Protein AF-A0A1Z2SKZ8-F1 (afdb_monomer)

Sequence (79 aa):
MDSILRYLAEAYFHQDWRYDHTTSKSLMESFVKCETEDTVHELYSCLLALRETDNLPQSFINDIGGSFRPESEDMSSYQ

Foldseek 3Di:
DLPLLLCCQPVQLAPVNCVVDVDPVRSVVVCVVPDDPVSVVVVVVVVVVVVVDPDDDPCNDVVSHGDDDLVVVVHDDPD

InterPro domains:
  IPR041129 CdiI immunity protein [PF18593] (5-76)

pLDDT: mean 87.13, std 10.87, range [46.03, 97.62]

Mean predicted aligned error: 4.85 Å

Organism: Vibrio gazogenes (NCBI:txid687)

Structure (mmCIF, N/CA/C/O backbone):
data_AF-A0A1Z2SKZ8-F1
#
_entry.id   AF-A0A1Z2SKZ8-F1
#
loop_
_atom_site.group_PDB
_atom_site.id
_atom_site.type_symbol
_atom_site.label_atom_id
_atom_site.label_alt_id
_atom_site.label_comp_id
_atom_site.label_asym_id
_atom_site.label_entity_id
_atom_site.label_seq_id
_atom_site.pdbx_PDB_ins_code
_atom_site.Cartn_x
_atom_site.Cartn_y
_atom_site.Cartn_z
_atom_site.occupancy
_atom_site.B_iso_or_equiv
_atom_site.auth_seq_id
_atom_site.auth_comp_id
_atom_site.auth_asym_id
_atom_site.auth_atom_id
_atom_site.pdbx_PDB_model_num
ATOM 1 N N . MET A 1 1 ? -11.546 -5.399 5.845 1.00 53.88 1 MET A N 1
ATOM 2 C CA . MET A 1 1 ? -10.213 -5.168 6.436 1.00 53.88 1 MET A CA 1
ATOM 3 C C . MET A 1 1 ? -9.150 -5.830 5.567 1.00 53.88 1 MET A C 1
ATOM 5 O O . MET A 1 1 ? -8.321 -5.112 5.037 1.00 53.88 1 MET A O 1
ATOM 9 N N . ASP A 1 2 ? -9.250 -7.135 5.283 1.00 61.66 2 ASP A N 1
ATOM 10 C CA . ASP A 1 2 ? -8.269 -7.822 4.417 1.00 61.66 2 ASP A CA 1
ATOM 11 C C . ASP A 1 2 ? -8.324 -7.468 2.922 1.00 61.66 2 ASP A C 1
ATOM 13 O O . ASP A 1 2 ? -7.292 -7.508 2.261 1.00 61.66 2 ASP A O 1
ATOM 17 N N . SER A 1 3 ? -9.487 -7.108 2.366 1.00 83.69 3 SER A N 1
ATOM 18 C CA . SER A 1 3 ? -9.646 -6.909 0.913 1.00 83.69 3 SER A CA 1
ATOM 19 C C . SER A 1 3 ? -8.744 -5.813 0.347 1.00 83.69 3 SER A C 1
ATOM 21 O O . SER A 1 3 ? -8.068 -6.047 -0.650 1.00 83.69 3 SER A O 1
ATOM 23 N N . ILE A 1 4 ? -8.699 -4.642 0.988 1.00 93.62 4 ILE A N 1
ATOM 24 C CA . ILE A 1 4 ? -7.940 -3.491 0.485 1.00 93.62 4 ILE A CA 1
ATOM 25 C C . ILE A 1 4 ? -6.427 -3.647 0.680 1.00 93.62 4 ILE A C 1
ATOM 27 O O . ILE A 1 4 ? -5.644 -3.253 -0.181 1.00 93.62 4 ILE A O 1
ATOM 31 N N . LEU A 1 5 ? -6.003 -4.273 1.782 1.00 91.81 5 LEU A N 1
ATOM 32 C CA . LEU A 1 5 ? -4.588 -4.544 2.047 1.00 91.81 5 LEU A CA 1
ATOM 33 C C . LEU A 1 5 ? -4.051 -5.628 1.122 1.00 91.81 5 LEU A C 1
ATOM 35 O O . LEU A 1 5 ? -2.966 -5.471 0.569 1.00 91.81 5 LEU A O 1
ATOM 39 N N . ARG A 1 6 ? -4.826 -6.699 0.913 1.00 91.06 6 ARG A N 1
ATOM 40 C CA . ARG A 1 6 ? -4.481 -7.744 -0.051 1.00 91.06 6 ARG A CA 1
ATOM 41 C C . ARG A 1 6 ? -4.462 -7.192 -1.469 1.00 91.06 6 ARG A C 1
ATOM 43 O O . ARG A 1 6 ? -3.529 -7.477 -2.205 1.00 91.06 6 ARG A O 1
ATOM 50 N N . TYR A 1 7 ? -5.420 -6.337 -1.825 1.00 93.62 7 TYR A N 1
ATOM 51 C CA . TYR A 1 7 ? -5.402 -5.638 -3.106 1.00 93.62 7 TYR A CA 1
ATOM 52 C C . TYR A 1 7 ? -4.121 -4.814 -3.293 1.00 93.62 7 TYR A C 1
ATOM 54 O O . TYR A 1 7 ? -3.424 -4.998 -4.287 1.00 93.62 7 TYR A O 1
ATOM 62 N N . LEU A 1 8 ? -3.758 -3.965 -2.324 1.00 94.50 8 LEU A N 1
ATOM 63 C CA . LEU A 1 8 ? -2.510 -3.199 -2.370 1.00 94.50 8 LEU A CA 1
ATOM 64 C C . LEU A 1 8 ? -1.287 -4.123 -2.508 1.00 94.50 8 LEU A C 1
ATOM 66 O O . LEU A 1 8 ? -0.386 -3.862 -3.306 1.00 94.50 8 LEU A O 1
ATOM 70 N N . ALA A 1 9 ? -1.252 -5.215 -1.749 1.00 91.88 9 ALA A N 1
ATOM 71 C CA . ALA A 1 9 ? -0.128 -6.138 -1.743 1.00 91.88 9 ALA A CA 1
ATOM 72 C C . ALA A 1 9 ? 0.018 -6.927 -3.053 1.00 91.88 9 ALA A C 1
ATOM 74 O O . ALA A 1 9 ? 1.132 -7.095 -3.542 1.00 91.88 9 ALA A O 1
ATOM 75 N N . GLU A 1 10 ? -1.087 -7.391 -3.632 1.00 91.50 10 GLU A N 1
ATOM 76 C CA . GLU A 1 10 ? -1.089 -8.206 -4.848 1.00 91.50 10 GLU A CA 1
ATOM 77 C C . GLU A 1 10 ? -0.991 -7.362 -6.122 1.00 91.50 10 GLU A C 1
ATOM 79 O O . GLU A 1 10 ? -0.282 -7.750 -7.047 1.00 91.50 10 GLU A O 1
ATOM 84 N N . ALA A 1 11 ? -1.681 -6.218 -6.184 1.00 92.69 11 ALA A N 1
ATOM 85 C CA . ALA A 1 11 ? -1.746 -5.393 -7.389 1.00 92.69 11 ALA A CA 1
ATOM 86 C C . ALA A 1 11 ? -0.592 -4.390 -7.497 1.00 92.69 11 ALA A C 1
ATOM 88 O O . ALA A 1 11 ? -0.144 -4.114 -8.606 1.00 92.69 11 ALA A O 1
ATOM 89 N N . TYR A 1 12 ? -0.096 -3.863 -6.371 1.00 94.69 12 TYR A N 1
ATOM 90 C CA . TYR A 1 12 ? 0.965 -2.850 -6.373 1.00 94.69 12 TYR A CA 1
ATOM 91 C C . TYR A 1 12 ? 2.291 -3.396 -5.862 1.00 94.69 12 TYR A C 1
ATOM 93 O O . TYR A 1 12 ? 3.310 -3.211 -6.515 1.00 94.69 12 TYR A O 1
ATOM 101 N N . PHE A 1 13 ? 2.308 -4.112 -4.736 1.00 93.44 13 PHE A N 1
ATOM 102 C CA . PHE A 1 13 ? 3.528 -4.762 -4.237 1.00 93.44 13 PHE A CA 1
ATOM 103 C C . PHE A 1 13 ? 3.729 -6.172 -4.822 1.00 93.44 13 PHE A C 1
ATOM 105 O O . PHE A 1 13 ? 4.209 -7.070 -4.129 1.00 93.44 13 PHE A O 1
ATOM 112 N N . HIS A 1 14 ? 3.394 -6.384 -6.099 1.00 92.19 14 HIS A N 1
ATOM 113 C CA . HIS A 1 14 ? 3.670 -7.637 -6.816 1.00 92.19 14 HIS A CA 1
ATOM 114 C C . HIS A 1 14 ? 5.181 -7.924 -6.911 1.00 92.19 14 HIS A C 1
ATOM 116 O O . HIS A 1 14 ? 6.005 -7.061 -6.635 1.00 92.19 14 HIS A O 1
ATOM 122 N N . GLN A 1 15 ? 5.580 -9.129 -7.330 1.00 90.69 15 GLN A N 1
ATOM 123 C CA . GLN A 1 15 ? 6.985 -9.584 -7.324 1.00 90.69 15 GLN A CA 1
ATOM 124 C C . GLN A 1 15 ? 7.986 -8.619 -7.987 1.00 90.69 15 GLN A C 1
ATOM 126 O O . GLN A 1 15 ? 9.108 -8.468 -7.502 1.00 90.69 15 GLN A O 1
ATOM 131 N N . ASP A 1 16 ? 7.557 -7.938 -9.046 1.00 91.31 16 ASP A N 1
ATOM 132 C CA . ASP A 1 16 ? 8.393 -7.068 -9.874 1.00 91.31 16 ASP A CA 1
ATOM 133 C C . ASP A 1 16 ? 8.093 -5.576 -9.680 1.00 91.31 16 ASP A C 1
ATOM 135 O O . ASP A 1 16 ? 8.473 -4.764 -10.516 1.00 91.31 16 ASP A O 1
ATOM 139 N N . TRP A 1 17 ? 7.447 -5.180 -8.577 1.00 92.88 17 TRP A N 1
ATOM 140 C CA . TRP A 1 17 ? 7.025 -3.789 -8.340 1.00 92.88 17 TRP A CA 1
ATOM 141 C C . TRP A 1 17 ? 8.169 -2.760 -8.426 1.00 92.88 17 TRP A C 1
ATOM 143 O O . TRP A 1 17 ? 7.950 -1.584 -8.713 1.00 92.88 17 TRP A O 1
ATOM 153 N N . ARG A 1 18 ? 9.417 -3.208 -8.219 1.00 92.50 18 ARG A N 1
ATOM 154 C CA . ARG A 1 18 ? 10.639 -2.400 -8.374 1.00 92.50 18 ARG A CA 1
ATOM 155 C C . ARG A 1 18 ? 10.986 -2.046 -9.823 1.00 92.50 18 ARG A C 1
ATOM 157 O O . ARG A 1 18 ? 11.845 -1.195 -10.039 1.00 92.50 18 ARG A O 1
ATOM 164 N N . TYR A 1 19 ? 10.357 -2.694 -10.800 1.00 92.06 19 TYR A N 1
ATOM 165 C CA . TYR A 1 19 ? 10.468 -2.323 -12.207 1.00 92.06 19 TYR A CA 1
ATOM 166 C C . TYR A 1 19 ? 9.758 -0.992 -12.481 1.00 92.06 19 TYR A C 1
ATOM 168 O O . TYR A 1 19 ? 10.292 -0.141 -13.190 1.00 92.06 19 TYR A O 1
ATOM 176 N N . ASP A 1 20 ? 8.596 -0.799 -11.853 1.00 90.44 20 ASP A N 1
ATOM 177 C CA . ASP A 1 20 ? 7.745 0.376 -12.044 1.00 90.44 20 ASP A CA 1
ATOM 178 C C . ASP A 1 20 ? 8.016 1.477 -11.007 1.00 90.44 20 ASP A C 1
ATOM 180 O O . ASP A 1 20 ? 7.810 2.666 -11.272 1.00 90.44 20 ASP A O 1
ATOM 184 N N . HIS A 1 21 ? 8.510 1.104 -9.822 1.00 93.06 21 HIS A N 1
ATOM 185 C CA . HIS A 1 21 ? 8.658 2.017 -8.692 1.00 93.06 21 HIS A CA 1
ATOM 186 C C . HIS A 1 21 ? 9.996 1.860 -7.966 1.00 93.06 21 HIS A C 1
ATOM 188 O O . HIS A 1 21 ? 10.350 0.798 -7.463 1.00 93.06 21 HIS A O 1
ATOM 194 N N . THR A 1 22 ? 10.728 2.965 -7.815 1.00 90.44 22 THR A N 1
ATOM 195 C CA . THR A 1 22 ? 12.023 2.961 -7.120 1.00 90.44 22 THR A CA 1
ATOM 196 C C . THR A 1 22 ? 11.878 2.749 -5.617 1.00 90.44 22 THR A C 1
ATOM 198 O O . THR A 1 22 ? 12.779 2.183 -5.008 1.00 90.44 22 THR A O 1
ATOM 201 N N . THR A 1 23 ? 10.784 3.212 -5.006 1.00 93.38 23 THR A N 1
ATOM 202 C CA . THR A 1 23 ? 10.529 3.100 -3.559 1.00 93.38 23 THR A CA 1
ATOM 203 C C . THR A 1 23 ? 9.058 2.835 -3.252 1.00 93.38 23 THR A C 1
ATOM 205 O O . THR A 1 23 ? 8.180 3.200 -4.039 1.00 93.38 23 THR A O 1
ATOM 208 N N . SER A 1 24 ? 8.770 2.280 -2.075 1.00 93.25 24 SER A N 1
ATOM 209 C CA . SER A 1 24 ? 7.417 2.072 -1.557 1.00 93.25 24 SER A CA 1
ATOM 210 C C . SER A 1 24 ? 6.641 3.383 -1.530 1.00 93.25 24 SER A C 1
ATOM 212 O O . SER A 1 24 ? 5.479 3.425 -1.916 1.00 93.25 24 SER A O 1
ATOM 214 N N . LYS A 1 25 ? 7.308 4.496 -1.200 1.00 94.38 25 LYS A N 1
ATOM 215 C CA . LYS A 1 25 ? 6.724 5.837 -1.280 1.00 94.38 25 LYS A CA 1
ATOM 216 C C . LYS A 1 25 ? 6.258 6.178 -2.699 1.00 94.38 25 LYS A C 1
ATOM 218 O O . LYS A 1 25 ? 5.130 6.628 -2.861 1.00 94.38 25 LYS A O 1
ATOM 223 N N . SER A 1 26 ? 7.091 5.960 -3.719 1.00 95.94 26 SER A N 1
ATOM 224 C CA . SER A 1 26 ? 6.714 6.252 -5.115 1.00 95.94 26 SER A CA 1
ATOM 225 C C . SER A 1 26 ? 5.566 5.368 -5.623 1.00 95.94 26 SER A C 1
ATOM 227 O O . SER A 1 26 ? 4.729 5.822 -6.407 1.00 95.94 26 SER A O 1
ATOM 229 N N . LEU A 1 27 ? 5.482 4.133 -5.123 1.00 96.06 27 LEU A N 1
ATOM 230 C CA . LEU A 1 27 ? 4.361 3.231 -5.367 1.00 96.06 27 LEU A CA 1
ATOM 231 C C . LEU A 1 27 ? 3.088 3.754 -4.693 1.00 96.06 27 LEU A C 1
ATOM 233 O O . LEU A 1 27 ? 2.061 3.864 -5.352 1.00 96.06 27 LEU A O 1
ATOM 237 N N . MET A 1 28 ? 3.154 4.170 -3.425 1.00 96.06 28 MET A N 1
ATOM 238 C CA . MET A 1 28 ? 2.007 4.745 -2.709 1.00 96.06 28 MET A CA 1
ATOM 239 C C . MET A 1 28 ? 1.518 6.052 -3.346 1.00 96.06 28 MET A C 1
ATOM 241 O O . MET A 1 28 ? 0.317 6.288 -3.442 1.00 96.06 28 MET A O 1
ATOM 245 N N . GLU A 1 29 ? 2.427 6.896 -3.837 1.00 96.62 29 GLU A N 1
ATOM 246 C CA . GLU A 1 29 ? 2.066 8.084 -4.618 1.00 96.62 29 GLU A CA 1
ATOM 247 C C . GLU A 1 29 ? 1.352 7.719 -5.927 1.00 96.62 29 GLU A C 1
ATOM 249 O O . GLU A 1 29 ? 0.475 8.459 -6.371 1.00 96.62 29 GLU A O 1
ATOM 254 N N . SER A 1 30 ? 1.715 6.594 -6.547 1.00 95.94 30 SER A N 1
ATOM 255 C CA . SER A 1 30 ? 1.057 6.089 -7.757 1.00 95.94 30 SER A CA 1
ATOM 256 C C . SER A 1 30 ? -0.308 5.484 -7.440 1.00 95.94 30 SER A C 1
ATOM 258 O O . SER A 1 30 ? -1.271 5.787 -8.136 1.00 95.94 30 SER A O 1
ATOM 260 N N . PHE A 1 31 ? -0.424 4.729 -6.346 1.00 96.50 31 PHE A N 1
ATOM 261 C CA . PHE A 1 31 ? -1.695 4.228 -5.821 1.00 96.50 31 PHE A CA 1
ATOM 262 C C . PHE A 1 31 ? -2.700 5.370 -5.639 1.00 96.50 31 PHE A C 1
ATOM 264 O O . PHE A 1 31 ? -3.770 5.347 -6.233 1.00 96.50 31 PHE A O 1
ATOM 271 N N . VAL A 1 32 ? -2.320 6.433 -4.920 1.00 96.75 32 VAL A N 1
ATOM 272 C CA . VAL A 1 32 ? -3.205 7.586 -4.661 1.00 96.75 32 VAL A CA 1
ATOM 273 C C . VAL A 1 32 ? -3.611 8.327 -5.942 1.00 96.75 32 VAL A C 1
ATOM 275 O O . VAL A 1 32 ? -4.673 8.939 -5.983 1.00 96.75 32 VAL A O 1
ATOM 278 N N . LYS A 1 33 ? -2.780 8.300 -6.989 1.00 96.69 33 LYS A N 1
ATOM 279 C CA . LYS A 1 33 ? -3.089 8.941 -8.279 1.00 96.69 33 LYS A CA 1
ATOM 280 C C . LYS A 1 33 ? -3.996 8.098 -9.173 1.00 96.69 33 LYS A C 1
ATOM 282 O O . LYS A 1 33 ? -4.730 8.672 -9.972 1.00 96.69 33 LYS A O 1
ATOM 287 N N . CYS A 1 34 ? -3.867 6.777 -9.107 1.00 96.69 34 CYS A N 1
ATOM 288 C CA . CYS A 1 34 ? -4.563 5.850 -9.996 1.00 96.69 34 CYS A CA 1
ATOM 289 C C . CYS A 1 34 ? -5.901 5.383 -9.423 1.00 96.69 34 CYS A C 1
ATOM 291 O O . CYS A 1 34 ? -6.830 5.129 -10.187 1.00 96.69 34 CYS A O 1
ATOM 293 N N . GLU A 1 35 ? -5.995 5.277 -8.100 1.00 97.62 35 GLU A N 1
ATOM 294 C CA . GLU A 1 35 ? -7.179 4.775 -7.419 1.00 97.62 35 GLU A CA 1
ATOM 295 C C . GLU A 1 35 ? -8.231 5.852 -7.163 1.00 97.62 35 GLU A C 1
ATOM 297 O O . GLU A 1 35 ? -7.966 7.056 -7.158 1.00 97.62 35 GLU A O 1
ATOM 302 N N . THR A 1 36 ? -9.461 5.395 -6.936 1.00 97.31 36 THR A N 1
ATOM 303 C CA . THR A 1 36 ? -10.567 6.281 -6.563 1.00 97.31 36 THR A CA 1
ATOM 304 C C . THR A 1 36 ? -10.392 6.839 -5.153 1.00 97.31 36 THR A C 1
ATOM 306 O O . THR A 1 36 ? -9.742 6.229 -4.302 1.00 97.31 36 THR A O 1
ATOM 309 N N . GLU A 1 37 ? -11.026 7.982 -4.880 1.00 96.69 37 GLU A N 1
ATOM 310 C CA . GLU A 1 37 ? -11.039 8.573 -3.537 1.00 96.69 37 GLU A CA 1
ATOM 311 C C . GLU A 1 37 ? -11.591 7.592 -2.491 1.00 96.69 37 GLU A C 1
ATOM 313 O O . GLU A 1 37 ? -11.000 7.461 -1.421 1.00 96.69 37 GLU A O 1
ATOM 318 N N . ASP A 1 38 ? -12.642 6.836 -2.828 1.00 96.75 38 ASP A N 1
ATOM 319 C CA . ASP A 1 38 ? -13.226 5.812 -1.954 1.00 96.75 38 ASP A CA 1
ATOM 320 C C . ASP A 1 38 ? -12.215 4.704 -1.623 1.00 96.75 38 ASP A C 1
ATOM 322 O O . ASP A 1 38 ? -12.033 4.364 -0.453 1.00 96.75 38 ASP A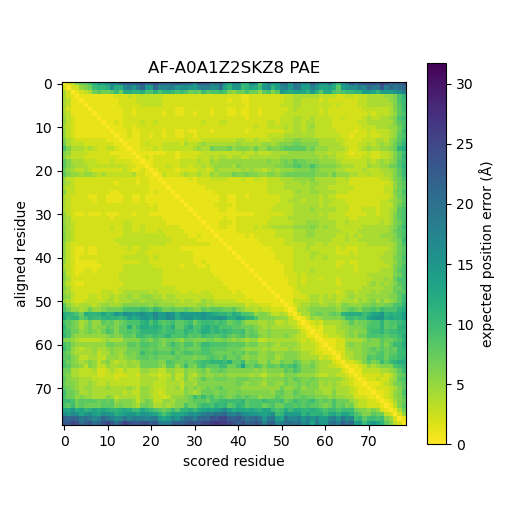 O 1
ATOM 326 N N . THR A 1 39 ? -11.498 4.187 -2.628 1.00 96.06 39 THR A N 1
ATOM 327 C CA . THR A 1 39 ? -10.448 3.170 -2.441 1.00 96.06 39 THR A CA 1
ATOM 328 C C . THR A 1 39 ? -9.314 3.694 -1.551 1.00 96.06 39 THR A C 1
ATOM 330 O O . THR A 1 39 ? -8.842 3.001 -0.645 1.00 96.06 39 THR A O 1
ATOM 333 N N . VAL A 1 40 ? -8.871 4.935 -1.782 1.00 96.69 40 VAL A N 1
ATOM 334 C CA . VAL A 1 40 ? -7.821 5.580 -0.978 1.00 96.69 40 VAL A CA 1
ATOM 335 C C . VAL A 1 40 ? -8.291 5.784 0.461 1.00 96.69 40 VAL A C 1
ATOM 337 O O . VAL A 1 40 ? -7.528 5.535 1.399 1.00 96.69 40 VAL A O 1
ATOM 340 N N . HIS A 1 41 ? -9.545 6.195 0.651 1.00 96.38 41 HIS A N 1
ATOM 341 C CA . HIS A 1 41 ? -10.137 6.371 1.970 1.00 96.38 41 HIS A CA 1
ATOM 342 C C . HIS A 1 41 ? -10.260 5.036 2.714 1.00 96.38 41 HIS A C 1
ATOM 344 O O . HIS A 1 41 ? -9.895 4.963 3.886 1.00 96.38 41 HIS A O 1
ATOM 350 N N . GLU A 1 4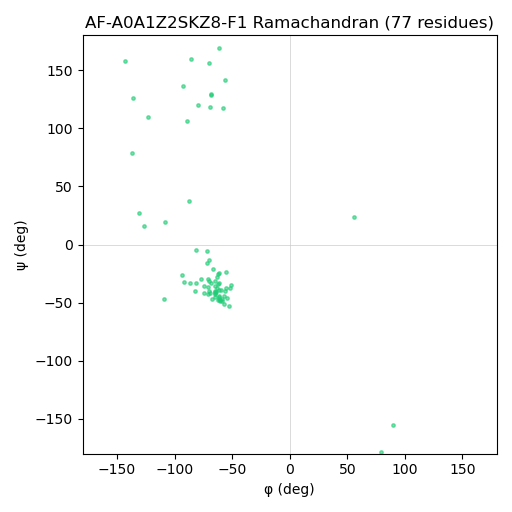2 ? -10.691 3.966 2.038 1.00 95.88 42 GLU A N 1
ATOM 351 C CA . GLU A 1 42 ? -10.769 2.620 2.616 1.00 95.88 42 GLU A CA 1
ATOM 352 C C . GLU A 1 42 ? -9.393 2.142 3.098 1.00 95.88 42 GLU A C 1
ATOM 354 O O . GLU A 1 42 ? -9.258 1.683 4.239 1.00 95.88 42 GLU A O 1
ATOM 359 N N . LEU A 1 43 ? -8.352 2.303 2.270 1.00 95.19 43 LEU A N 1
ATOM 360 C CA . LEU A 1 43 ? -6.988 1.945 2.653 1.00 95.19 43 LEU A CA 1
ATOM 361 C C . LEU A 1 43 ? -6.522 2.768 3.859 1.00 95.19 43 LEU A C 1
ATOM 363 O O . LEU A 1 43 ? -5.966 2.213 4.806 1.00 95.19 43 LEU A O 1
ATOM 367 N N . TYR A 1 44 ? -6.768 4.079 3.849 1.00 94.94 44 TYR A N 1
ATOM 368 C CA . TYR A 1 44 ? -6.395 4.967 4.945 1.00 94.94 44 TYR A CA 1
ATOM 369 C C . TYR A 1 44 ? -7.066 4.570 6.266 1.00 94.94 44 TYR A C 1
ATOM 371 O O . TYR A 1 44 ? -6.380 4.410 7.278 1.00 94.94 44 TYR A O 1
ATOM 379 N N . SER A 1 45 ? -8.383 4.343 6.261 1.00 94.50 45 SER A N 1
ATOM 380 C CA . SER A 1 45 ? -9.116 3.868 7.438 1.00 94.50 45 SER A CA 1
ATOM 381 C C . SER A 1 45 ? -8.584 2.523 7.932 1.00 94.50 45 SER A C 1
ATOM 383 O O . SER A 1 45 ? -8.445 2.319 9.138 1.00 94.50 45 SER A O 1
ATOM 385 N N . CYS A 1 46 ? -8.233 1.619 7.015 1.00 91.94 46 CYS A N 1
ATOM 386 C CA . CYS A 1 46 ? -7.663 0.327 7.371 1.00 91.94 46 CYS A CA 1
ATOM 387 C C . CYS A 1 46 ? -6.287 0.469 8.041 1.00 91.94 46 CYS A C 1
ATOM 389 O O . CYS A 1 46 ? -6.042 -0.148 9.076 1.00 91.94 46 CYS A O 1
ATOM 391 N N . LEU A 1 47 ? -5.400 1.307 7.497 1.00 90.81 47 LEU A N 1
ATOM 392 C CA . LEU A 1 47 ? -4.077 1.570 8.074 1.00 90.81 47 LEU A CA 1
ATOM 393 C C . LEU A 1 47 ? -4.166 2.254 9.446 1.00 90.81 47 LEU A C 1
ATOM 395 O O . LEU A 1 47 ? -3.367 1.944 10.330 1.00 90.81 47 LEU A O 1
ATOM 399 N N . LEU A 1 48 ? -5.141 3.146 9.651 1.00 92.38 48 LEU A N 1
ATOM 400 C CA . LEU A 1 48 ? -5.408 3.735 10.965 1.00 92.38 48 LEU A CA 1
ATOM 401 C C . LEU A 1 48 ? -5.830 2.675 11.988 1.00 92.38 48 LEU A C 1
ATOM 403 O O . LEU A 1 48 ? -5.245 2.620 13.066 1.00 92.38 48 LEU A O 1
ATOM 407 N N . ALA A 1 49 ? -6.768 1.794 11.633 1.00 90.50 49 ALA A N 1
ATOM 408 C CA . ALA A 1 49 ? -7.207 0.715 12.518 1.00 90.50 49 ALA A CA 1
ATOM 409 C C . ALA A 1 49 ? -6.057 -0.246 12.880 1.00 90.50 49 ALA A C 1
ATOM 411 O O . ALA A 1 49 ? -5.927 -0.670 14.028 1.00 90.50 49 ALA A O 1
ATOM 412 N N . LEU A 1 50 ? -5.179 -0.555 11.919 1.00 87.75 50 LEU A N 1
ATOM 413 C CA . LEU A 1 50 ? -3.980 -1.359 12.172 1.00 87.75 50 LEU A CA 1
ATOM 414 C C . LEU A 1 50 ? -2.996 -0.662 13.105 1.00 87.7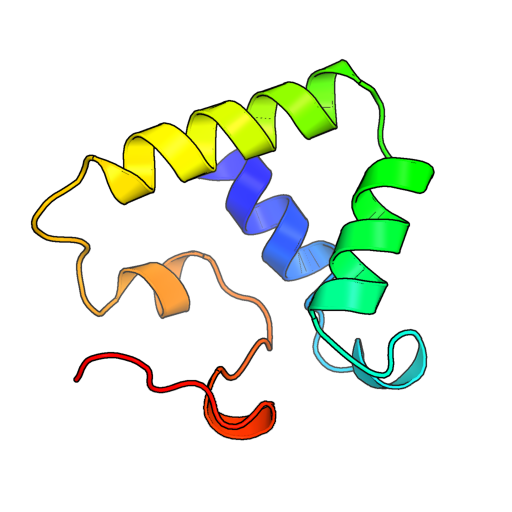5 50 LEU A C 1
ATOM 416 O O . LEU A 1 50 ? -2.435 -1.301 13.988 1.00 87.75 50 LEU A O 1
ATOM 420 N N . ARG A 1 51 ? -2.790 0.644 12.927 1.00 86.44 51 ARG A N 1
ATOM 421 C CA . ARG A 1 51 ? -1.912 1.435 13.794 1.00 86.44 51 ARG A CA 1
ATOM 422 C C . ARG A 1 51 ? -2.400 1.453 15.244 1.00 86.44 51 ARG A C 1
ATOM 424 O O . ARG A 1 51 ? -1.579 1.521 16.150 1.00 86.44 51 ARG A O 1
ATOM 431 N N . GLU A 1 52 ? -3.711 1.417 15.450 1.00 88.88 52 GLU A N 1
ATOM 432 C CA . GLU A 1 52 ? -4.345 1.351 16.772 1.00 88.88 52 GLU A CA 1
ATOM 433 C C . GLU A 1 52 ? -4.378 -0.076 17.353 1.00 88.88 52 GLU A C 1
ATOM 435 O O . GLU A 1 52 ? -4.790 -0.270 18.495 1.00 88.88 52 GLU A O 1
ATOM 440 N N . THR A 1 53 ? -3.938 -1.084 16.593 1.00 84.75 53 THR A N 1
ATOM 441 C CA . THR A 1 53 ? -3.880 -2.479 17.040 1.00 84.75 53 THR A CA 1
ATOM 442 C C . THR A 1 53 ? -2.534 -2.764 17.710 1.00 84.75 53 THR A C 1
ATOM 444 O O . THR A 1 53 ? -1.520 -2.929 17.039 1.00 84.75 53 THR A O 1
ATOM 447 N N . ASP A 1 54 ? -2.533 -2.884 19.040 1.00 74.75 54 ASP A N 1
ATOM 448 C CA . ASP A 1 54 ? -1.312 -3.048 19.851 1.00 74.75 54 ASP A CA 1
ATOM 449 C C . ASP A 1 54 ? -0.500 -4.324 19.552 1.00 74.75 54 ASP A C 1
ATOM 451 O O . ASP A 1 54 ? 0.701 -4.360 19.805 1.00 74.75 54 ASP A O 1
ATOM 455 N N . ASN A 1 55 ? -1.130 -5.385 19.036 1.00 77.81 55 ASN A N 1
ATOM 456 C CA . ASN A 1 55 ? -0.474 -6.672 18.783 1.00 77.81 55 ASN A CA 1
ATOM 457 C C . ASN A 1 55 ? -0.896 -7.252 17.431 1.00 77.81 55 ASN A C 1
ATOM 459 O O . ASN A 1 55 ? -1.733 -8.156 17.362 1.00 77.81 55 ASN A O 1
ATOM 463 N N . LEU A 1 56 ? -0.311 -6.738 16.348 1.00 80.62 56 LEU A N 1
ATOM 464 C CA . LEU A 1 56 ? -0.441 -7.384 15.044 1.00 80.62 56 LEU A CA 1
ATOM 465 C C . LEU A 1 56 ? 0.317 -8.720 15.049 1.00 80.62 56 LEU A C 1
ATOM 467 O O . LEU A 1 56 ? 1.487 -8.752 15.442 1.00 80.62 56 LEU A O 1
ATOM 471 N N . PRO A 1 57 ? -0.315 -9.827 14.620 1.00 80.06 57 PRO A N 1
ATOM 472 C CA . PRO A 1 57 ? 0.371 -11.103 14.496 1.00 80.06 57 PRO A CA 1
ATOM 473 C C . PRO A 1 57 ? 1.590 -10.968 13.588 1.00 80.06 57 PRO A C 1
ATOM 475 O O . PRO A 1 57 ? 1.522 -10.327 12.543 1.00 80.06 57 PRO A O 1
ATOM 478 N N . GLN A 1 58 ? 2.685 -11.647 13.916 1.00 70.31 58 GLN A N 1
ATOM 479 C CA . GLN A 1 58 ? 3.865 -11.668 13.045 1.00 70.31 58 GLN A CA 1
ATOM 480 C C . GLN A 1 58 ? 3.559 -12.289 11.668 1.00 70.31 58 GLN A C 1
ATOM 482 O O . GLN A 1 58 ? 4.206 -11.964 10.676 1.00 70.31 58 GLN A O 1
ATOM 487 N N . SER A 1 59 ? 2.532 -13.145 11.587 1.00 78.94 59 SER A N 1
ATOM 488 C CA . SER A 1 59 ? 2.032 -13.690 10.323 1.00 78.94 59 SER A CA 1
ATOM 489 C C . SER A 1 59 ? 1.281 -12.668 9.473 1.00 78.94 59 SER A C 1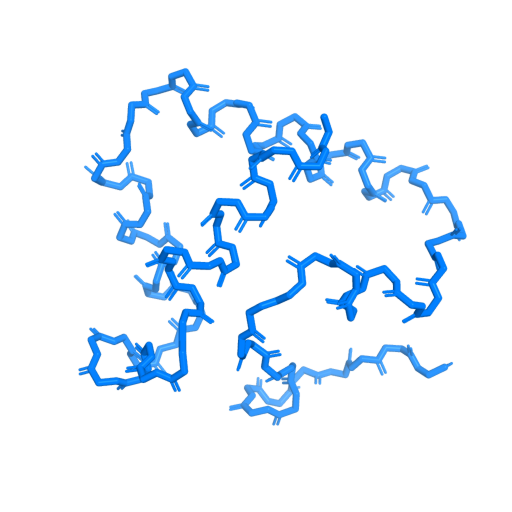
ATOM 491 O O . SER A 1 59 ? 1.136 -12.906 8.286 1.00 78.94 59 SER A O 1
ATOM 493 N N . PHE A 1 60 ? 0.856 -11.525 10.021 1.00 80.69 60 PHE A N 1
ATOM 494 C CA . PHE A 1 60 ? -0.024 -10.569 9.344 1.00 80.69 60 PHE A CA 1
ATOM 495 C C . PHE A 1 60 ? 0.5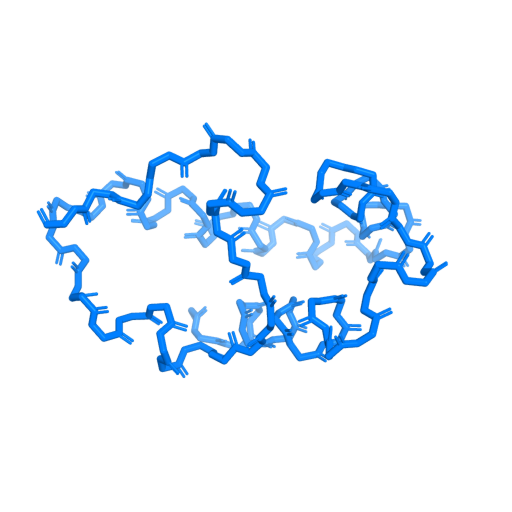09 -10.122 7.977 1.00 80.69 60 PHE A C 1
ATOM 497 O O . PHE A 1 60 ? -0.217 -10.149 6.987 1.00 80.69 60 PHE A O 1
ATOM 504 N N . ILE A 1 61 ? 1.798 -9.777 7.899 1.00 72.94 61 ILE A N 1
ATOM 505 C CA . ILE A 1 61 ? 2.443 -9.391 6.634 1.00 72.94 61 ILE A CA 1
ATOM 506 C C . ILE A 1 61 ? 2.473 -10.577 5.656 1.00 72.94 61 ILE A C 1
ATOM 508 O O . ILE A 1 61 ? 2.205 -10.403 4.470 1.00 72.94 61 ILE A O 1
ATOM 512 N N . ASN A 1 62 ? 2.734 -11.790 6.152 1.00 74.00 62 ASN A N 1
ATOM 513 C CA . ASN A 1 62 ? 2.742 -13.002 5.328 1.00 74.00 62 ASN A CA 1
ATOM 514 C C . ASN A 1 62 ? 1.333 -13.376 4.835 1.00 74.00 62 ASN A C 1
ATOM 516 O O . ASN A 1 62 ? 1.193 -13.887 3.727 1.00 74.00 62 ASN A O 1
ATOM 520 N N . ASP A 1 63 ? 0.302 -13.109 5.639 1.00 81.12 63 ASP A N 1
ATOM 521 C CA . ASP A 1 63 ? -1.095 -13.449 5.361 1.00 81.12 63 ASP A CA 1
ATOM 522 C C . ASP A 1 63 ? -1.733 -12.479 4.348 1.00 81.12 63 ASP A C 1
ATOM 524 O O . ASP A 1 63 ? -2.607 -12.871 3.565 1.00 81.12 63 ASP A O 1
ATOM 528 N N . ILE A 1 64 ? -1.281 -11.219 4.322 1.00 81.44 64 ILE A N 1
ATOM 529 C CA . ILE A 1 64 ? -1.690 -10.229 3.314 1.00 81.44 64 ILE A CA 1
ATOM 530 C C . ILE A 1 64 ? -1.100 -10.565 1.937 1.00 81.44 64 ILE A C 1
ATOM 532 O O . ILE A 1 64 ? -1.783 -10.381 0.929 1.00 81.44 64 ILE A O 1
ATOM 536 N N . GLY A 1 65 ? 0.129 -11.088 1.900 1.00 79.88 65 GLY A N 1
ATOM 537 C CA . GLY A 1 65 ? 0.860 -11.402 0.674 1.00 79.88 65 GLY A CA 1
ATOM 538 C C . GLY A 1 65 ? 1.705 -10.231 0.163 1.00 79.88 65 GLY A C 1
ATOM 539 O O . GLY A 1 65 ? 2.113 -9.350 0.918 1.00 79.88 65 GLY A O 1
ATOM 540 N N . GLY A 1 66 ? 1.988 -10.226 -1.140 1.00 83.31 66 GLY A N 1
ATOM 541 C CA . GLY A 1 66 ? 2.865 -9.236 -1.768 1.00 83.31 66 GLY A CA 1
ATOM 542 C C . GLY A 1 66 ? 4.357 -9.516 -1.571 1.00 83.31 66 GLY A C 1
ATOM 543 O O . GLY A 1 66 ? 4.779 -10.537 -1.033 1.00 83.31 66 GLY A O 1
ATOM 544 N N . SER A 1 67 ? 5.176 -8.617 -2.101 1.00 87.94 67 SER A N 1
ATOM 545 C CA . SER A 1 67 ? 6.636 -8.744 -2.195 1.00 87.94 67 SER A CA 1
ATOM 546 C C . SER A 1 67 ? 7.370 -7.550 -1.587 1.00 87.94 67 SER A C 1
ATOM 548 O O . SER A 1 67 ? 8.565 -7.356 -1.831 1.00 87.94 67 SER A O 1
ATOM 550 N N . PHE A 1 68 ? 6.673 -6.740 -0.786 1.00 86.56 68 PHE A N 1
ATOM 551 C CA . PHE A 1 68 ? 7.320 -5.691 -0.013 1.00 86.56 68 PHE A CA 1
ATOM 552 C C . PHE A 1 68 ? 8.199 -6.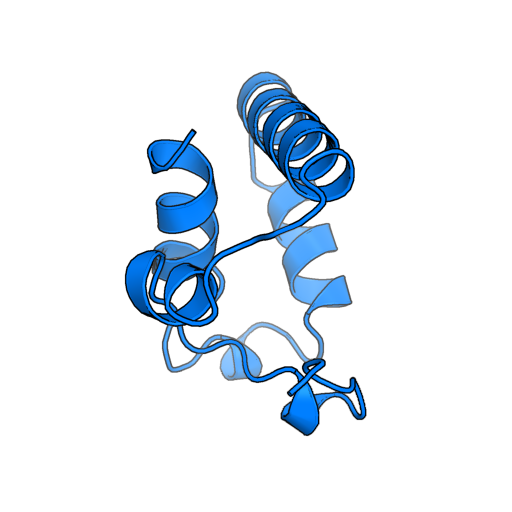307 1.078 1.00 86.56 68 PHE A C 1
ATOM 554 O O . PHE A 1 68 ? 7.756 -7.149 1.855 1.00 86.56 68 PHE A O 1
ATOM 561 N N . ARG A 1 69 ? 9.456 -5.866 1.132 1.00 83.75 69 ARG A N 1
ATOM 562 C CA . ARG A 1 69 ? 10.423 -6.247 2.164 1.00 83.75 69 ARG A CA 1
ATOM 563 C C . ARG A 1 69 ? 10.913 -4.970 2.837 1.00 83.75 69 ARG A C 1
ATOM 565 O O . ARG A 1 69 ? 11.620 -4.216 2.162 1.00 83.75 69 ARG A O 1
ATOM 572 N N . PRO A 1 70 ? 10.545 -4.689 4.098 1.00 83.25 70 PRO A N 1
ATOM 573 C CA . PRO A 1 70 ? 10.963 -3.469 4.790 1.00 83.25 70 PRO A CA 1
ATOM 574 C C . PRO A 1 70 ? 12.482 -3.248 4.745 1.00 83.25 70 PRO A C 1
ATOM 576 O O . PRO A 1 70 ? 12.952 -2.135 4.511 1.00 83.25 70 PRO A O 1
ATOM 579 N N . GLU A 1 71 ? 13.259 -4.328 4.838 1.00 84.00 71 GLU A N 1
ATOM 580 C CA . GLU A 1 71 ? 14.724 -4.279 4.842 1.00 84.00 71 GLU A CA 1
ATOM 581 C C . GLU A 1 71 ? 15.298 -3.810 3.498 1.00 84.00 71 GLU A C 1
ATOM 583 O O . GLU A 1 71 ? 16.421 -3.321 3.441 1.00 84.00 71 GLU A O 1
ATOM 588 N N . SER A 1 72 ? 14.530 -3.923 2.407 1.00 84.50 72 SER A N 1
ATOM 589 C CA . SER A 1 72 ? 14.923 -3.402 1.089 1.00 84.50 72 SER A CA 1
ATOM 590 C C . SER A 1 72 ? 14.886 -1.871 0.998 1.00 84.50 72 SER A C 1
ATOM 592 O O . SER A 1 72 ? 15.255 -1.311 -0.036 1.00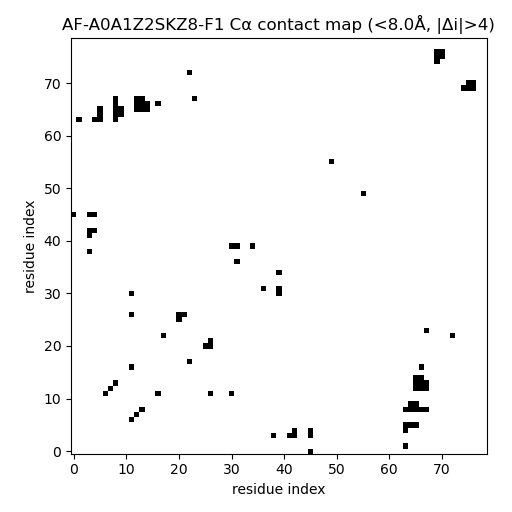 84.50 72 SER A O 1
ATOM 594 N N . GLU A 1 73 ? 14.412 -1.194 2.047 1.00 86.88 73 GLU A N 1
ATOM 595 C CA . GLU A 1 73 ? 14.342 0.268 2.157 1.00 86.88 73 GLU A CA 1
ATOM 596 C C . GLU A 1 73 ? 14.909 0.785 3.482 1.00 86.88 73 GLU A C 1
ATOM 598 O O . GLU A 1 73 ? 14.480 1.828 3.973 1.00 86.88 73 GLU A O 1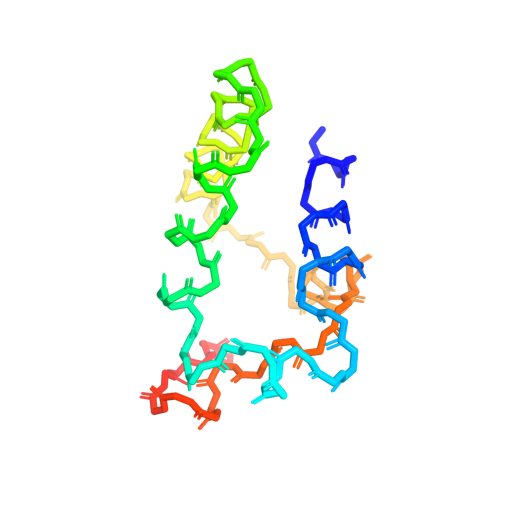
ATOM 603 N N . ASP A 1 74 ? 15.846 0.041 4.080 1.00 84.75 74 ASP A N 1
ATOM 604 C CA . ASP A 1 74 ? 16.453 0.360 5.378 1.00 84.75 74 ASP A CA 1
ATOM 605 C C . ASP A 1 74 ? 15.419 0.524 6.516 1.00 84.75 74 ASP A C 1
AT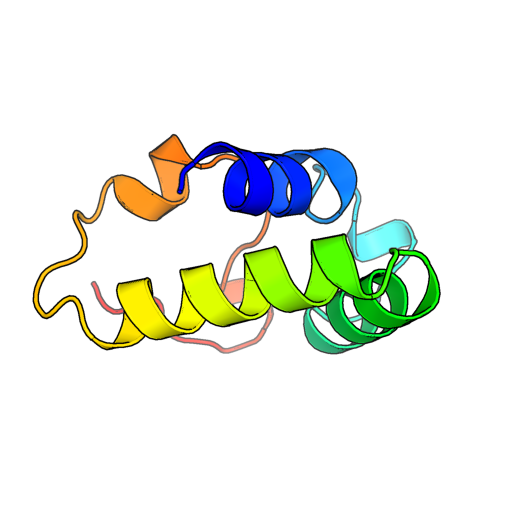OM 607 O O . ASP A 1 74 ? 15.682 1.172 7.532 1.00 84.75 74 ASP A O 1
ATOM 611 N N . MET A 1 75 ? 14.231 -0.076 6.366 1.00 81.69 75 MET A N 1
ATOM 612 C CA . MET A 1 75 ? 13.200 -0.097 7.399 1.00 81.69 75 MET A CA 1
ATOM 613 C C . MET A 1 75 ? 13.346 -1.356 8.250 1.00 81.69 75 MET A C 1
ATOM 615 O O . MET A 1 75 ? 13.517 -2.463 7.740 1.00 81.69 75 MET A O 1
ATOM 619 N N . SER A 1 76 ? 13.231 -1.206 9.567 1.00 70.88 76 SER A N 1
ATOM 620 C CA . SER A 1 76 ? 13.170 -2.346 10.477 1.00 70.88 76 SER A CA 1
ATOM 621 C C . SER A 1 76 ? 11.760 -2.933 10.487 1.00 70.88 76 SER A C 1
ATOM 623 O O . SER A 1 76 ? 10.818 -2.256 10.906 1.00 70.88 76 SER A O 1
ATOM 625 N N . SER A 1 77 ? 11.606 -4.204 10.122 1.00 61.97 77 SER A N 1
ATOM 626 C CA . SER A 1 77 ? 10.496 -4.995 10.649 1.00 61.97 77 SER A CA 1
ATOM 627 C C . SER A 1 77 ? 10.780 -5.211 12.137 1.00 61.97 77 SER A C 1
ATOM 629 O O . SER A 1 77 ? 11.824 -5.774 12.472 1.00 61.97 77 SER A O 1
ATOM 631 N N . TYR A 1 78 ? 9.921 -4.738 13.040 1.00 52.06 78 TYR A N 1
ATOM 632 C CA . TYR A 1 78 ? 10.046 -5.139 14.442 1.00 52.06 78 TYR A CA 1
ATOM 633 C C . TYR A 1 78 ? 9.946 -6.674 14.496 1.00 52.06 78 TYR A C 1
ATOM 635 O O . TYR A 1 78 ? 8.956 -7.237 14.025 1.00 52.06 78 TYR A O 1
ATOM 643 N N . GLN A 1 79 ? 11.023 -7.326 14.948 1.00 46.03 79 GLN A N 1
ATOM 644 C CA . GLN A 1 79 ? 11.067 -8.770 15.198 1.00 46.03 79 GLN A CA 1
ATOM 645 C C . GLN A 1 79 ? 10.388 -9.109 16.517 1.00 46.03 79 GLN A C 1
ATOM 647 O O . GLN A 1 79 ? 10.581 -8.338 17.485 1.00 46.03 79 GLN A O 1
#

Secondary structure (DSSP, 8-state):
-HHHHHHIIIIIS-TTHHHH-SSHHHHHHHHHHHS-HHHHHHHHHHHHHHHT-S---TTHHHHH-----GGGGTPPPP-

Radius of gyration: 12.6 Å; Cα contacts (8 Å, |Δi|>4): 50; chains: 1; bounding box: 30×23×32 Å

Solvent-accessible surface area (backbone atoms only — not comparable to full-atom values): 4782 Å² total; per-residue (Å²): 116,64,66,58,54,27,45,47,17,54,74,55,28,28,91,62,34,68,79,85,23,94,41,73,67,56,42,54,56,46,48,65,70,73,47,53,71,67,58,50,48,53,45,50,56,44,52,51,55,52,72,72,44,93,77,72,59,87,57,50,63,69,73,44,47,50,54,79,55,51,67,82,71,82,35,82,70,89,127

Nearest PDB structures (foldseek):
  5e3e-assembly2_C  TM=7.452E-01  e=7.088E-02  Yersinia kristensenii ATCC 33638
  5e3e-assembly3_E  TM=7.821E-01  e=1.120E-01  Yersinia kristensenii ATCC 33638